Protein AF-A0AAP5YF64-F1 (afdb_monomer_lite)

Sequence (173 aa):
EVAEISSRLDVSISLIVLSNTDSILMRDKVLSLGANYILWDPELDGLLGALKESGKDTFSPTVKKKSRIAKRVLMLGSKGGVGVSTISAFLSHSLSQQASLKTLLVEHDTLALNSDIFLGLKGLKAQQNSIDLNQSELDAAIAGSYVHPIKDKLDFLALEKNIACISDHADSL

pLDDT: mean 73.38, std 16.38, range [32.59, 93.56]

Structure (mmCIF, N/CA/C/O backbone):
data_AF-A0AAP5YF64-F1
#
_entry.id   AF-A0AAP5YF64-F1
#
loop_
_atom_site.group_PDB
_atom_site.id
_atom_site.type_symbol
_atom_site.label_atom_id
_atom_site.label_alt_id
_atom_site.label_comp_id
_atom_site.label_asym_id
_atom_site.label_entity_id
_atom_site.label_seq_id
_atom_site.pdbx_PDB_ins_code
_atom_site.Cartn_x
_atom_site.Cartn_y
_atom_site.Cartn_z
_atom_site.occupancy
_atom_site.B_iso_or_equiv
_atom_site.auth_seq_id
_atom_site.auth_comp_id
_atom_site.auth_asym_id
_atom_site.auth_atom_id
_atom_site.pdbx_PDB_model_num
ATOM 1 N N . GLU A 1 1 ? 18.172 -1.133 -8.642 1.00 67.44 1 GLU A N 1
ATOM 2 C CA . GLU A 1 1 ? 17.095 -0.982 -7.643 1.00 67.44 1 GLU A CA 1
ATOM 3 C C . GLU A 1 1 ? 16.499 -2.325 -7.221 1.00 67.44 1 GLU A C 1
ATOM 5 O O . GLU A 1 1 ? 16.872 -2.779 -6.153 1.00 67.44 1 GLU A O 1
ATOM 10 N N . VAL A 1 2 ? 15.697 -3.033 -8.035 1.00 67.69 2 VAL A N 1
ATOM 11 C CA . VAL A 1 2 ? 15.074 -4.322 -7.614 1.00 67.69 2 VAL A CA 1
ATOM 12 C C . VAL A 1 2 ? 16.092 -5.367 -7.128 1.00 67.69 2 VAL A C 1
ATOM 14 O O . VAL A 1 2 ? 15.895 -5.960 -6.076 1.00 67.69 2 VAL A O 1
ATOM 17 N N . ALA A 1 3 ? 17.208 -5.547 -7.844 1.00 66.75 3 ALA A N 1
ATOM 18 C CA . ALA A 1 3 ? 18.260 -6.493 -7.453 1.00 66.75 3 ALA A CA 1
ATOM 19 C C . ALA A 1 3 ? 18.930 -6.134 -6.112 1.00 66.75 3 ALA A C 1
ATOM 21 O O . ALA A 1 3 ? 19.262 -7.013 -5.326 1.00 66.75 3 ALA A O 1
ATOM 22 N N . GLU A 1 4 ? 19.095 -4.839 -5.838 1.00 75.12 4 GLU A N 1
ATOM 23 C CA . GLU A 1 4 ? 19.697 -4.357 -4.595 1.00 75.12 4 GLU A CA 1
ATOM 24 C C . GLU A 1 4 ? 18.745 -4.566 -3.415 1.00 75.12 4 GLU A C 1
ATOM 26 O O . GLU A 1 4 ? 19.156 -5.094 -2.386 1.00 75.12 4 GLU A O 1
ATOM 31 N N . ILE A 1 5 ? 17.461 -4.234 -3.587 1.00 72.44 5 ILE A N 1
ATOM 32 C CA . ILE A 1 5 ? 16.425 -4.478 -2.576 1.00 72.44 5 ILE A CA 1
ATOM 33 C C . ILE A 1 5 ? 16.327 -5.978 -2.289 1.00 72.44 5 ILE A C 1
ATOM 35 O O . ILE A 1 5 ? 16.385 -6.380 -1.134 1.00 72.44 5 ILE A O 1
ATOM 39 N N . SER A 1 6 ? 16.268 -6.811 -3.330 1.00 69.44 6 SER A N 1
ATOM 40 C CA . SER A 1 6 ? 16.181 -8.263 -3.170 1.00 69.44 6 SER A CA 1
ATOM 41 C C . SER A 1 6 ? 17.373 -8.858 -2.420 1.00 69.44 6 SER A C 1
ATOM 43 O O . SER A 1 6 ? 17.185 -9.801 -1.665 1.00 69.44 6 SER A O 1
ATOM 45 N N . SER A 1 7 ? 18.586 -8.324 -2.601 1.00 71.50 7 SER A N 1
ATOM 46 C CA . SER A 1 7 ? 19.782 -8.818 -1.898 1.00 71.50 7 SER A CA 1
ATOM 47 C C . SER A 1 7 ? 19.839 -8.459 -0.411 1.00 71.50 7 SER A C 1
ATOM 49 O O . SER A 1 7 ? 20.595 -9.079 0.330 1.00 71.50 7 SER A O 1
ATOM 51 N N . ARG A 1 8 ? 19.070 -7.450 0.016 1.00 72.12 8 ARG A N 1
ATOM 52 C CA . ARG A 1 8 ? 19.018 -6.967 1.405 1.00 72.12 8 ARG A CA 1
ATOM 53 C C . ARG A 1 8 ? 17.816 -7.507 2.180 1.00 72.12 8 ARG A C 1
ATOM 55 O O . ARG A 1 8 ? 17.694 -7.230 3.365 1.00 72.12 8 ARG A O 1
ATOM 62 N N . LEU A 1 9 ? 16.899 -8.200 1.510 1.00 68.25 9 LEU A N 1
ATOM 63 C CA . LEU A 1 9 ? 15.721 -8.784 2.136 1.00 68.25 9 LEU A CA 1
ATOM 64 C C . LEU A 1 9 ? 15.996 -10.246 2.490 1.00 68.25 9 LEU A C 1
ATOM 66 O O . LEU A 1 9 ? 16.607 -10.978 1.713 1.00 68.25 9 LEU A O 1
ATOM 70 N N . ASP A 1 10 ? 15.509 -10.670 3.654 1.00 68.25 10 ASP A N 1
ATOM 71 C CA . ASP A 1 10 ? 15.496 -12.081 4.032 1.00 68.25 10 ASP A CA 1
ATOM 72 C C . ASP A 1 10 ? 14.707 -12.902 2.993 1.00 68.25 10 ASP A C 1
ATOM 74 O O . ASP A 1 10 ? 13.695 -12.449 2.453 1.00 68.25 10 ASP A O 1
ATOM 78 N N . VAL A 1 11 ? 15.144 -14.137 2.746 1.00 66.88 11 VAL A N 1
ATOM 79 C CA . VAL A 1 11 ? 14.559 -15.079 1.773 1.00 66.88 11 VAL A CA 1
ATOM 80 C C . VAL A 1 11 ? 13.090 -15.386 2.103 1.00 66.88 11 VAL A C 1
ATOM 82 O O . VAL A 1 11 ? 12.322 -15.813 1.244 1.00 66.88 11 VAL A O 1
ATOM 85 N N . SER A 1 12 ? 12.677 -15.148 3.351 1.00 68.62 12 SER A N 1
ATOM 86 C CA . SER A 1 12 ? 11.295 -15.285 3.811 1.00 68.62 12 SER A CA 1
ATOM 87 C C . SER A 1 12 ? 10.350 -14.165 3.335 1.00 68.62 12 SER A C 1
ATOM 89 O O . SER A 1 12 ? 9.127 -14.311 3.442 1.00 68.62 12 SER A O 1
ATOM 91 N N . ILE A 1 13 ? 10.876 -13.054 2.804 1.00 70.12 13 ILE A N 1
ATOM 92 C CA . ILE A 1 13 ? 10.100 -11.877 2.398 1.00 70.12 13 ILE A CA 1
ATOM 93 C C . ILE A 1 13 ? 9.744 -11.964 0.907 1.00 70.12 13 ILE A C 1
ATOM 95 O O . ILE A 1 13 ? 10.598 -11.880 0.031 1.00 70.12 13 ILE A O 1
ATOM 99 N N . SER A 1 14 ? 8.447 -12.064 0.604 1.00 76.88 14 SER A N 1
ATOM 100 C CA . SER A 1 14 ? 7.947 -12.044 -0.778 1.00 76.88 14 SER A CA 1
ATOM 101 C C . SER A 1 14 ? 7.975 -10.626 -1.359 1.00 76.88 14 SER A C 1
ATOM 103 O O . SER A 1 14 ? 7.213 -9.763 -0.919 1.00 76.88 14 SER A O 1
ATOM 105 N N . LEU A 1 15 ? 8.776 -10.403 -2.405 1.00 81.31 15 LEU A N 1
ATOM 106 C CA . LEU A 1 15 ? 8.823 -9.137 -3.143 1.00 81.31 15 LEU A CA 1
ATOM 107 C C . LEU A 1 15 ? 7.838 -9.149 -4.323 1.00 81.31 15 LEU A C 1
ATOM 109 O O . LEU A 1 15 ? 7.881 -10.042 -5.170 1.00 81.31 15 LEU A O 1
ATOM 113 N N . ILE A 1 16 ? 6.961 -8.144 -4.392 1.00 86.31 16 ILE A N 1
ATOM 114 C CA . ILE A 1 16 ? 6.020 -7.930 -5.501 1.00 86.31 16 ILE A CA 1
ATOM 115 C C . ILE A 1 16 ? 6.380 -6.616 -6.196 1.00 86.31 16 ILE A C 1
ATOM 117 O O . ILE A 1 16 ? 6.460 -5.571 -5.553 1.00 86.31 16 ILE A O 1
ATOM 121 N N . VAL A 1 17 ? 6.584 -6.663 -7.510 1.00 85.62 17 VAL A N 1
ATOM 122 C CA . VAL A 1 17 ? 6.890 -5.505 -8.354 1.00 85.62 17 VAL A CA 1
ATOM 123 C C . VAL A 1 17 ? 5.666 -5.170 -9.192 1.00 85.62 17 VAL A C 1
ATOM 125 O O . VAL A 1 17 ? 5.226 -5.983 -10.002 1.00 85.62 17 VAL A O 1
ATOM 128 N N . LEU A 1 18 ? 5.146 -3.958 -9.009 1.00 85.44 18 LEU A N 1
ATOM 129 C CA . LEU A 1 18 ? 4.008 -3.430 -9.757 1.00 85.44 18 LEU A CA 1
ATOM 130 C C . LEU A 1 18 ? 4.490 -2.473 -10.846 1.00 85.44 18 LEU A C 1
ATOM 132 O O . LEU A 1 18 ? 5.323 -1.601 -10.594 1.00 85.44 18 LEU A O 1
ATOM 136 N N . SER A 1 19 ? 3.960 -2.618 -12.056 1.00 84.06 19 SER A N 1
ATOM 137 C CA . SER A 1 19 ? 4.242 -1.712 -13.173 1.00 84.06 19 SER A CA 1
ATOM 138 C C . SER A 1 19 ? 3.043 -1.626 -14.109 1.00 84.06 19 SER A C 1
ATOM 140 O O . SER A 1 19 ? 2.261 -2.561 -14.190 1.00 84.06 19 SER A O 1
ATOM 142 N N . ASN A 1 20 ? 2.905 -0.520 -14.835 1.00 83.50 20 ASN A N 1
ATOM 143 C CA . ASN A 1 20 ? 1.932 -0.353 -15.918 1.00 83.50 20 ASN A CA 1
ATOM 144 C C . ASN A 1 20 ? 2.507 -0.709 -17.306 1.00 83.50 20 ASN A C 1
ATOM 146 O O . ASN A 1 20 ? 1.816 -0.554 -18.310 1.00 83.50 20 ASN A O 1
ATOM 150 N N . THR A 1 21 ? 3.767 -1.147 -17.377 1.00 84.62 21 THR A N 1
ATOM 151 C CA . THR A 1 21 ? 4.453 -1.465 -18.635 1.00 84.62 21 THR A CA 1
ATOM 152 C C . THR A 1 21 ? 4.351 -2.950 -18.936 1.00 84.62 21 THR A C 1
ATOM 154 O O . THR A 1 21 ? 5.102 -3.735 -18.362 1.00 84.62 21 THR A O 1
ATOM 157 N N . ASP A 1 22 ? 3.492 -3.331 -19.877 1.00 84.12 22 ASP A N 1
ATOM 158 C CA . ASP A 1 22 ? 3.374 -4.721 -20.320 1.00 84.12 22 ASP A CA 1
ATOM 159 C C . ASP A 1 22 ? 4.608 -5.150 -21.139 1.00 84.12 22 ASP A C 1
ATOM 161 O O . ASP A 1 22 ? 4.742 -4.851 -22.327 1.00 84.12 22 ASP A O 1
ATOM 165 N N . SER A 1 23 ? 5.575 -5.788 -20.471 1.00 85.81 23 SER A N 1
ATOM 166 C CA . SER A 1 23 ? 6.817 -6.264 -21.081 1.00 85.81 23 SER A CA 1
ATOM 167 C C . SER A 1 23 ? 7.241 -7.607 -20.503 1.00 85.81 23 SER A C 1
ATOM 169 O O . SER A 1 23 ? 7.649 -7.712 -19.343 1.00 85.81 23 SER A O 1
ATOM 171 N N . ILE A 1 24 ? 7.228 -8.630 -21.359 1.00 83.50 24 ILE A N 1
ATOM 172 C CA . ILE A 1 24 ? 7.686 -9.987 -21.027 1.00 83.50 24 ILE A CA 1
ATOM 173 C C . ILE A 1 24 ? 9.152 -9.965 -20.568 1.00 83.50 24 ILE A C 1
ATOM 175 O O . ILE A 1 24 ? 9.493 -10.585 -19.569 1.00 83.50 24 ILE A O 1
ATOM 179 N N . LEU A 1 25 ? 10.003 -9.158 -21.212 1.00 86.19 25 LEU A N 1
ATOM 180 C CA . LEU A 1 25 ? 11.413 -9.018 -20.829 1.00 86.19 25 LEU A CA 1
ATOM 181 C C . LEU A 1 25 ? 11.580 -8.469 -19.407 1.00 86.19 25 LEU A C 1
ATOM 183 O O . LEU A 1 25 ? 12.483 -8.878 -18.675 1.00 86.19 25 LEU A O 1
ATOM 187 N N . MET A 1 26 ? 10.720 -7.529 -19.006 1.00 84.38 26 MET A N 1
ATOM 188 C CA . MET A 1 26 ? 10.742 -6.969 -17.657 1.00 84.38 26 MET A CA 1
ATOM 189 C C . MET A 1 26 ? 10.249 -7.991 -16.635 1.00 84.38 26 MET A C 1
ATOM 191 O O . MET A 1 26 ? 10.881 -8.154 -15.591 1.00 84.38 26 MET A O 1
ATOM 195 N N . ARG A 1 27 ? 9.174 -8.714 -16.964 1.00 85.56 27 ARG A N 1
ATOM 196 C CA . ARG A 1 27 ? 8.650 -9.814 -16.152 1.00 85.56 27 ARG A CA 1
ATOM 197 C C . ARG A 1 27 ? 9.717 -10.881 -15.907 1.00 85.56 27 ARG A C 1
ATOM 199 O O . ARG A 1 27 ? 9.980 -11.199 -14.751 1.00 85.56 27 ARG A O 1
ATOM 206 N N . ASP A 1 28 ? 10.368 -11.373 -16.957 1.00 85.38 28 ASP A N 1
ATOM 207 C CA . ASP A 1 28 ? 11.387 -12.425 -16.859 1.00 85.38 28 ASP A CA 1
ATOM 208 C C . ASP A 1 28 ? 12.591 -11.964 -16.034 1.00 85.38 28 ASP A C 1
ATOM 210 O O . ASP A 1 28 ? 13.103 -12.700 -15.189 1.00 85.38 28 ASP A O 1
ATOM 214 N N . LYS A 1 29 ? 13.005 -10.704 -16.207 1.00 86.12 29 LYS A N 1
ATOM 215 C CA . LYS A 1 29 ? 14.086 -10.112 -15.417 1.00 86.12 29 LYS A CA 1
ATOM 216 C C . LYS A 1 29 ? 13.723 -10.012 -13.936 1.00 86.12 29 LYS A C 1
ATOM 218 O O . LYS A 1 29 ? 14.553 -10.334 -13.094 1.00 86.12 29 LYS A O 1
ATOM 223 N N . VAL A 1 30 ? 12.508 -9.588 -13.599 1.00 85.00 30 VAL A N 1
ATOM 224 C CA . VAL A 1 30 ? 12.048 -9.484 -12.204 1.00 85.00 30 VAL A CA 1
ATOM 225 C C . VAL A 1 30 ? 11.909 -10.870 -11.565 1.00 85.00 30 VAL A C 1
ATOM 227 O O . VAL A 1 30 ? 12.384 -11.069 -10.448 1.00 85.00 30 VAL A O 1
ATOM 230 N N . LEU A 1 31 ? 11.374 -11.845 -12.302 1.00 84.50 31 LEU A N 1
ATOM 231 C CA . LEU A 1 31 ? 11.286 -13.239 -11.859 1.00 84.50 31 LEU A CA 1
ATOM 232 C C . LEU A 1 31 ? 12.668 -13.863 -11.635 1.00 84.50 31 LEU A C 1
ATOM 234 O O . LEU A 1 31 ? 12.867 -14.547 -10.636 1.00 84.50 31 LEU A O 1
ATOM 238 N N . SER A 1 32 ? 13.652 -13.580 -12.498 1.00 82.75 32 SER A N 1
ATOM 239 C CA . SER A 1 32 ? 15.032 -14.065 -12.315 1.00 82.75 32 SER A CA 1
ATOM 240 C C . SER A 1 32 ? 15.712 -13.529 -11.050 1.00 82.75 32 SER A C 1
ATOM 242 O O . SER A 1 32 ? 16.679 -14.120 -10.577 1.00 82.75 32 SER A O 1
ATOM 244 N N . LEU A 1 33 ? 15.199 -12.426 -10.494 1.00 84.00 33 LEU A N 1
ATOM 245 C CA . LEU A 1 33 ? 15.657 -11.841 -9.234 1.00 84.00 33 LEU A CA 1
ATOM 246 C C . LEU A 1 33 ? 14.885 -12.391 -8.023 1.00 84.00 33 LEU A C 1
ATOM 248 O O . LEU A 1 33 ? 15.138 -11.951 -6.910 1.00 84.00 33 LEU A O 1
ATOM 252 N N . GLY A 1 34 ? 13.951 -13.328 -8.220 1.00 77.00 34 GLY A N 1
ATOM 253 C CA . GLY A 1 34 ? 13.147 -13.921 -7.148 1.00 77.00 34 GLY A CA 1
ATOM 254 C C . GLY A 1 34 ? 11.927 -13.091 -6.734 1.00 77.00 34 GLY A C 1
ATOM 255 O O . GLY A 1 34 ? 11.335 -13.360 -5.693 1.00 77.00 34 GLY A O 1
ATOM 256 N N . ALA A 1 35 ? 11.536 -12.093 -7.532 1.00 83.50 35 ALA A N 1
ATOM 257 C CA . ALA A 1 35 ? 10.386 -11.236 -7.258 1.00 83.50 35 ALA A CA 1
ATOM 258 C C . ALA A 1 35 ? 9.211 -11.530 -8.201 1.00 83.50 35 ALA A C 1
ATOM 260 O O . ALA A 1 35 ? 9.395 -11.870 -9.369 1.00 83.50 35 ALA A O 1
ATOM 261 N N . ASN A 1 36 ? 7.985 -11.346 -7.713 1.00 86.00 36 ASN A N 1
ATOM 262 C CA . ASN A 1 36 ? 6.770 -11.513 -8.507 1.00 86.00 36 ASN A CA 1
ATOM 263 C C . ASN A 1 36 ? 6.431 -10.215 -9.240 1.00 86.00 36 ASN A C 1
ATOM 265 O O . ASN A 1 36 ? 6.179 -9.192 -8.610 1.00 86.00 36 ASN A O 1
ATOM 269 N N . TYR A 1 37 ? 6.398 -10.252 -10.569 1.00 87.38 37 TYR A N 1
ATOM 270 C CA . TYR A 1 37 ? 5.953 -9.122 -11.382 1.00 87.38 37 TYR A CA 1
ATOM 271 C C . TYR A 1 37 ? 4.435 -9.163 -11.584 1.00 87.38 37 TYR A C 1
ATOM 273 O O . TYR A 1 37 ? 3.895 -10.191 -11.996 1.00 87.38 37 TYR A O 1
ATOM 281 N N . ILE A 1 38 ? 3.764 -8.037 -11.346 1.00 88.06 38 ILE A N 1
ATOM 282 C CA . ILE A 1 38 ? 2.329 -7.862 -11.568 1.00 88.06 38 ILE A CA 1
ATOM 283 C C . ILE A 1 38 ? 2.116 -6.621 -12.433 1.00 88.06 38 ILE A C 1
ATOM 285 O O . ILE A 1 38 ? 2.542 -5.516 -12.082 1.00 88.06 38 ILE A O 1
ATOM 289 N N . LEU A 1 39 ? 1.437 -6.817 -13.562 1.00 86.31 39 LEU A N 1
ATOM 290 C CA . LEU A 1 39 ? 0.934 -5.718 -14.375 1.00 86.31 39 LEU A CA 1
ATOM 291 C C . LEU A 1 39 ? -0.224 -5.057 -13.625 1.00 86.31 39 LEU A C 1
ATOM 293 O O . LEU A 1 39 ? -1.157 -5.739 -13.210 1.00 86.31 39 LEU A O 1
ATOM 297 N N . TRP A 1 40 ? -0.143 -3.746 -13.431 1.00 84.88 40 TRP A N 1
ATOM 298 C CA . TRP A 1 40 ? -1.170 -2.978 -12.745 1.00 84.88 40 TRP A CA 1
ATOM 299 C C . TRP A 1 40 ? -2.475 -3.007 -13.538 1.00 84.88 40 TRP A C 1
ATOM 301 O O . TRP A 1 40 ? -2.537 -2.501 -14.661 1.00 84.88 40 TRP A O 1
ATOM 311 N N . ASP A 1 41 ? -3.519 -3.546 -12.919 1.00 84.31 41 ASP A N 1
ATOM 312 C CA . ASP A 1 41 ? -4.875 -3.555 -13.439 1.00 84.31 41 ASP A CA 1
ATOM 313 C C . ASP A 1 41 ? -5.796 -2.662 -12.581 1.00 84.31 41 ASP A C 1
ATOM 315 O O . ASP A 1 41 ? -5.620 -2.583 -11.363 1.00 84.31 41 ASP A O 1
ATOM 319 N N . PRO A 1 42 ? -6.784 -1.964 -13.177 1.00 78.94 42 PRO A N 1
ATOM 320 C CA . PRO A 1 42 ? -7.716 -1.122 -12.419 1.00 78.94 42 PRO A CA 1
ATOM 321 C C . PRO A 1 42 ? -8.555 -1.882 -11.381 1.00 78.94 42 PRO A C 1
ATOM 323 O O . PRO A 1 42 ? -9.024 -1.275 -10.419 1.00 78.94 42 PRO A O 1
ATOM 326 N N . GLU A 1 43 ? -8.757 -3.184 -11.587 1.00 81.06 43 GLU A N 1
ATOM 327 C CA . GLU A 1 43 ? -9.577 -4.053 -10.735 1.00 81.06 43 GLU A CA 1
ATOM 328 C C . GLU A 1 43 ? -8.776 -4.648 -9.560 1.00 81.06 43 GLU A C 1
ATOM 330 O O . GLU A 1 43 ? -9.365 -5.137 -8.598 1.00 81.06 43 GLU A O 1
ATOM 335 N N . LEU A 1 44 ? -7.444 -4.504 -9.574 1.00 81.12 44 LEU A N 1
ATOM 336 C CA . LEU A 1 44 ? -6.481 -5.065 -8.621 1.00 81.12 44 LEU A CA 1
ATOM 337 C C . LEU A 1 44 ? -6.516 -6.591 -8.488 1.00 81.12 44 LEU A C 1
ATOM 339 O O . LEU A 1 44 ? -5.965 -7.130 -7.520 1.00 81.12 44 LEU A O 1
ATOM 343 N N . ASP A 1 45 ? -7.129 -7.310 -9.419 1.00 82.19 45 ASP A N 1
ATOM 344 C CA . ASP A 1 45 ? -7.342 -8.750 -9.295 1.00 82.19 45 ASP A CA 1
ATOM 345 C C . ASP A 1 45 ? -6.010 -9.503 -9.235 1.00 82.19 45 ASP A C 1
ATOM 347 O O . ASP A 1 45 ? -5.823 -10.388 -8.389 1.00 82.19 45 ASP A O 1
ATOM 351 N N . GLY A 1 46 ? -5.042 -9.098 -10.063 1.00 79.25 46 GLY A N 1
ATOM 352 C CA . GLY A 1 46 ? -3.706 -9.693 -10.083 1.00 79.25 46 GLY A CA 1
ATOM 353 C C . GLY A 1 46 ? -2.954 -9.469 -8.770 1.00 79.25 46 GLY A C 1
ATOM 354 O O . GLY A 1 46 ? -2.382 -10.401 -8.195 1.00 79.25 46 GLY A O 1
ATOM 355 N N . LEU A 1 47 ? -3.011 -8.243 -8.243 1.00 82.38 47 LEU A N 1
ATOM 356 C CA . LEU A 1 47 ? -2.374 -7.881 -6.975 1.00 82.38 47 LEU A CA 1
ATOM 357 C C . LEU A 1 47 ? -3.018 -8.609 -5.787 1.00 82.38 47 LEU A C 1
ATOM 359 O O . LEU A 1 47 ? -2.317 -9.168 -4.937 1.00 82.38 47 LEU A O 1
ATOM 363 N N . LEU A 1 48 ? -4.349 -8.637 -5.727 1.00 82.50 48 LEU A N 1
ATOM 364 C CA . LEU A 1 48 ? -5.093 -9.324 -4.674 1.00 82.50 48 LEU A CA 1
ATOM 365 C C . LEU A 1 48 ? -4.872 -10.841 -4.722 1.00 82.50 48 LEU A C 1
ATOM 367 O O . LEU A 1 48 ? -4.799 -11.475 -3.664 1.00 82.50 48 LEU A O 1
ATOM 371 N N . GLY A 1 49 ? -4.731 -11.422 -5.915 1.00 80.88 49 GLY A N 1
ATOM 372 C CA . GLY A 1 49 ? -4.355 -12.822 -6.115 1.00 80.88 49 GLY A CA 1
ATOM 373 C C . GLY A 1 49 ? -2.993 -13.145 -5.500 1.00 80.88 49 GLY A C 1
ATOM 374 O O . GLY A 1 49 ? -2.903 -14.002 -4.616 1.00 80.88 49 GLY A O 1
ATOM 375 N N . ALA A 1 50 ? -1.958 -12.384 -5.858 1.00 77.38 50 ALA A N 1
ATOM 376 C CA . ALA A 1 50 ? -0.607 -12.575 -5.324 1.00 77.38 50 ALA A CA 1
ATOM 377 C C . ALA A 1 50 ? -0.532 -12.373 -3.797 1.00 77.38 50 ALA A C 1
ATOM 379 O O . ALA A 1 50 ? 0.132 -13.123 -3.070 1.00 77.38 50 ALA A O 1
ATOM 380 N N . LEU A 1 51 ? -1.277 -11.397 -3.266 1.00 77.19 51 LEU A N 1
ATOM 381 C CA . LEU A 1 51 ? -1.409 -11.185 -1.822 1.00 77.19 51 LEU A CA 1
ATOM 382 C C . LEU A 1 51 ? -2.104 -12.355 -1.113 1.00 77.19 51 LEU A C 1
ATOM 384 O O . LEU A 1 51 ? -1.857 -12.574 0.075 1.00 77.19 51 LEU A O 1
ATOM 388 N N . LYS A 1 52 ? -2.964 -13.125 -1.786 1.00 74.31 52 LYS A N 1
ATOM 389 C CA . LYS A 1 52 ? -3.593 -14.331 -1.220 1.00 74.31 52 LYS A CA 1
ATOM 390 C C . LYS A 1 52 ? -2.664 -15.547 -1.307 1.00 74.31 52 LYS A C 1
ATOM 392 O O . LYS A 1 52 ? -2.533 -16.260 -0.310 1.00 74.31 52 LYS A O 1
ATOM 397 N N . GLU A 1 53 ? -2.003 -15.762 -2.443 1.00 67.81 53 GLU A N 1
ATOM 398 C CA . GLU A 1 53 ? -1.126 -16.920 -2.704 1.00 67.81 53 GLU A CA 1
ATOM 399 C C . GLU A 1 53 ? 0.154 -16.925 -1.873 1.00 67.81 53 GLU A C 1
ATOM 401 O O . GLU A 1 53 ? 0.491 -17.959 -1.304 1.00 67.81 53 GLU A O 1
ATOM 406 N N . SER A 1 54 ? 0.763 -15.759 -1.640 1.00 59.38 54 SER A N 1
ATOM 407 C CA . SER A 1 54 ? 1.883 -15.585 -0.692 1.00 59.38 54 SER A CA 1
ATOM 408 C C . SER A 1 54 ? 1.594 -16.072 0.742 1.00 59.38 54 SER A C 1
ATOM 410 O O . SER A 1 54 ? 2.486 -16.096 1.581 1.00 59.38 54 SER A O 1
ATOM 412 N N . GLY A 1 55 ? 0.345 -16.429 1.073 1.00 52.44 55 GLY A N 1
ATOM 413 C CA . GLY A 1 55 ? -0.011 -17.065 2.346 1.00 52.44 55 GLY A CA 1
ATOM 414 C C . GLY A 1 55 ? -0.132 -18.594 2.320 1.00 52.44 55 GLY A C 1
ATOM 415 O O . GLY A 1 55 ? -0.271 -19.177 3.394 1.00 52.44 55 GLY A O 1
ATOM 416 N N . LYS A 1 56 ? -0.143 -19.243 1.149 1.00 53.66 56 LYS A N 1
ATOM 417 C CA . LYS A 1 56 ? -0.415 -20.686 1.022 1.00 53.66 56 LYS A CA 1
ATOM 418 C C . LYS A 1 56 ? 0.847 -21.553 1.081 1.00 53.66 56 LYS A C 1
ATOM 420 O O . LYS A 1 56 ? 0.786 -22.627 1.674 1.00 53.66 56 LYS A O 1
ATOM 425 N N . ASP A 1 57 ? 1.990 -21.066 0.602 1.00 45.69 57 ASP A N 1
ATOM 426 C CA . ASP A 1 57 ? 3.181 -21.912 0.392 1.00 45.69 57 ASP A CA 1
ATOM 427 C C . ASP A 1 57 ? 4.097 -22.099 1.617 1.00 45.69 57 ASP A C 1
ATOM 429 O O . ASP A 1 57 ? 5.150 -22.723 1.522 1.00 45.69 57 ASP A O 1
ATOM 433 N N . THR A 1 58 ? 3.701 -21.636 2.807 1.00 43.09 58 THR A N 1
ATOM 434 C CA . THR A 1 58 ? 4.477 -21.856 4.053 1.00 43.09 58 THR A CA 1
ATOM 435 C C . THR A 1 58 ? 3.729 -22.682 5.107 1.00 43.09 58 THR A C 1
ATOM 437 O O . THR A 1 58 ? 4.243 -22.915 6.203 1.00 43.09 58 THR A O 1
ATOM 440 N N . PHE A 1 59 ? 2.525 -23.183 4.814 1.00 39.84 59 PHE A N 1
ATOM 441 C CA . PHE A 1 59 ? 1.782 -24.019 5.762 1.00 39.84 59 PHE A CA 1
ATOM 442 C C . PHE A 1 59 ? 2.137 -25.504 5.616 1.00 39.84 59 PHE A C 1
ATOM 444 O O . PHE A 1 59 ? 1.382 -26.309 5.080 1.00 39.84 59 PHE A O 1
ATOM 451 N N . SER A 1 60 ? 3.287 -25.880 6.180 1.00 35.03 60 SER A N 1
ATOM 452 C CA . SER A 1 60 ? 3.501 -27.254 6.645 1.00 35.03 60 SER A CA 1
ATOM 453 C C . SER A 1 60 ? 2.410 -27.604 7.681 1.00 35.03 60 SER A C 1
ATOM 455 O O . SER A 1 60 ? 2.190 -26.820 8.612 1.00 35.03 60 SER A O 1
ATOM 457 N N . PRO A 1 61 ? 1.695 -28.739 7.557 1.00 36.94 61 PRO A N 1
ATOM 458 C CA . PRO A 1 61 ? 0.451 -29.001 8.288 1.00 36.94 61 PRO A CA 1
ATOM 459 C C . PRO A 1 61 ? 0.640 -29.374 9.772 1.00 36.94 61 PRO A C 1
ATOM 461 O O . PRO A 1 61 ? -0.295 -29.851 10.409 1.00 36.94 61 PRO A O 1
ATOM 464 N N . THR A 1 62 ? 1.821 -29.174 10.363 1.00 37.69 62 THR A N 1
ATOM 465 C CA . THR A 1 62 ? 2.176 -29.780 11.661 1.00 37.69 62 THR A CA 1
ATOM 466 C C . THR A 1 62 ? 2.402 -28.822 12.831 1.00 37.69 62 THR A C 1
ATOM 468 O O . THR A 1 62 ? 2.703 -29.290 13.928 1.00 37.69 62 THR A O 1
ATOM 471 N N . VAL A 1 63 ? 2.178 -27.507 12.706 1.00 38.41 63 VAL A N 1
ATOM 472 C CA . VAL A 1 63 ? 2.381 -26.586 13.847 1.00 38.41 63 VAL A CA 1
ATOM 473 C C . VAL A 1 63 ? 1.101 -25.844 14.241 1.00 38.41 63 VAL A C 1
ATOM 475 O O . VAL A 1 63 ? 0.721 -24.838 13.653 1.00 38.41 63 VAL A O 1
ATOM 478 N N . LYS A 1 64 ? 0.460 -26.394 15.284 1.00 39.34 64 LYS A N 1
ATOM 479 C CA . LYS A 1 64 ? -0.394 -25.769 16.316 1.00 39.34 64 LYS A CA 1
ATOM 480 C C . LYS A 1 64 ? -0.791 -24.307 16.062 1.00 39.34 64 LYS A C 1
ATOM 482 O O . LYS A 1 64 ? 0.075 -23.444 16.124 1.00 39.34 64 LYS A O 1
ATOM 487 N N . LYS A 1 65 ? -2.106 -24.059 15.908 1.00 42.59 65 LYS A N 1
ATOM 488 C CA . LYS A 1 65 ? -2.843 -22.781 16.086 1.00 42.59 65 LYS A CA 1
ATOM 489 C C . LYS A 1 65 ? -1.945 -21.564 16.386 1.00 42.59 65 LY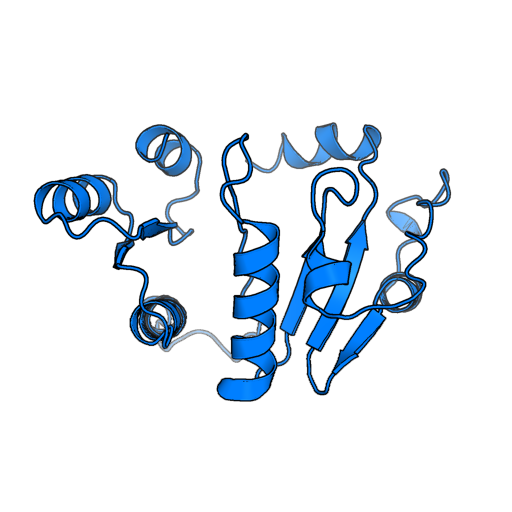S A C 1
ATOM 491 O O . LYS A 1 65 ? -1.961 -21.041 17.499 1.00 42.59 65 LYS A O 1
ATOM 496 N N . LYS A 1 66 ? -1.156 -21.102 15.411 1.00 44.00 66 LYS A N 1
ATOM 497 C CA . LYS A 1 66 ? -0.491 -19.805 15.527 1.00 44.00 66 LYS A CA 1
ATOM 498 C C . LYS A 1 66 ? -1.598 -18.763 15.465 1.00 44.00 66 LYS A C 1
ATOM 500 O O . LYS A 1 66 ? -2.428 -18.800 14.557 1.00 44.00 66 LYS A O 1
ATOM 505 N N . SER A 1 67 ? -1.633 -17.890 16.471 1.00 46.16 67 SER A N 1
ATOM 506 C CA . SER A 1 67 ? -2.430 -16.663 16.465 1.00 46.16 67 SER A CA 1
ATOM 507 C C . SER A 1 67 ? -2.403 -16.057 15.061 1.00 46.16 67 SER A C 1
ATOM 509 O O . SER A 1 67 ? -1.343 -16.016 14.437 1.00 46.16 67 SER A O 1
ATOM 511 N N . ARG A 1 68 ? -3.561 -15.667 14.523 1.00 54.88 68 ARG A N 1
ATOM 512 C CA . ARG A 1 68 ? -3.673 -15.085 13.181 1.00 54.88 68 ARG A CA 1
ATOM 513 C C . ARG A 1 68 ? -2.869 -13.780 13.151 1.00 54.88 68 ARG A C 1
ATOM 515 O O . ARG A 1 68 ? -3.375 -12.739 13.553 1.00 54.88 68 ARG A O 1
ATOM 522 N N . ILE A 1 69 ? -1.619 -13.844 12.698 1.00 68.75 69 ILE A N 1
ATOM 523 C CA . ILE A 1 69 ? -0.756 -12.673 12.519 1.00 68.75 69 ILE A CA 1
ATOM 524 C C . ILE A 1 69 ? -1.271 -11.902 11.297 1.00 68.75 69 ILE A C 1
ATOM 526 O O . ILE A 1 69 ? -1.515 -12.491 10.241 1.00 68.75 69 ILE A O 1
ATOM 530 N N . ALA A 1 70 ? -1.484 -10.594 11.444 1.00 75.19 70 ALA A N 1
ATOM 531 C CA . ALA A 1 70 ? -1.875 -9.732 10.333 1.00 75.19 70 ALA A CA 1
ATOM 532 C C . ALA A 1 70 ? -0.754 -9.667 9.282 1.00 75.19 70 ALA A C 1
ATOM 534 O O . ALA A 1 70 ? 0.427 -9.604 9.631 1.00 75.19 70 ALA A O 1
ATOM 535 N N . LYS A 1 71 ? -1.117 -9.664 7.993 1.00 81.69 71 LYS A N 1
ATOM 536 C CA . LYS A 1 71 ? -0.140 -9.465 6.915 1.00 81.69 71 LYS A CA 1
ATOM 537 C C . LYS A 1 71 ? 0.353 -8.018 6.946 1.00 81.69 71 LYS A C 1
ATOM 539 O O . LYS A 1 71 ? -0.460 -7.102 7.027 1.00 81.69 71 LYS A O 1
ATOM 544 N N . ARG A 1 72 ? 1.672 -7.828 6.875 1.00 84.81 72 ARG A N 1
ATOM 545 C CA . ARG A 1 72 ? 2.310 -6.510 6.776 1.00 84.81 72 ARG A CA 1
ATOM 546 C C . ARG A 1 72 ? 2.761 -6.301 5.339 1.00 84.81 72 ARG A C 1
ATOM 548 O O . ARG A 1 72 ? 3.437 -7.163 4.788 1.00 84.81 72 ARG A O 1
ATOM 555 N N . VAL A 1 73 ? 2.359 -5.184 4.748 1.00 85.19 73 VAL A N 1
ATOM 556 C CA . VAL A 1 73 ? 2.729 -4.802 3.384 1.00 85.19 73 VAL A CA 1
ATOM 557 C C . VAL A 1 73 ? 3.453 -3.470 3.478 1.00 85.19 73 VAL A C 1
ATOM 559 O O . VAL A 1 73 ? 2.880 -2.495 3.958 1.00 85.19 73 VAL A O 1
ATOM 562 N N . LEU A 1 74 ? 4.713 -3.446 3.053 1.00 86.69 74 LEU A N 1
ATOM 563 C CA . LEU A 1 74 ? 5.513 -2.231 2.980 1.00 86.69 74 LEU A CA 1
ATOM 564 C C . LEU A 1 74 ? 5.436 -1.677 1.559 1.00 86.69 74 LEU A C 1
ATOM 566 O O . LEU A 1 74 ? 5.764 -2.378 0.603 1.00 86.69 74 LEU A O 1
ATOM 570 N N . MET A 1 75 ? 5.011 -0.422 1.424 1.00 83.56 75 MET A N 1
ATOM 571 C CA . MET A 1 75 ? 4.976 0.270 0.138 1.00 83.56 75 MET A CA 1
ATOM 572 C C . MET A 1 75 ? 6.177 1.204 0.037 1.00 83.56 75 MET A C 1
ATOM 574 O O . MET A 1 75 ? 6.326 2.123 0.839 1.00 83.56 75 MET A O 1
ATOM 578 N N . LEU A 1 76 ? 7.035 0.952 -0.949 1.00 83.25 76 LEU A N 1
ATOM 579 C CA . LEU A 1 76 ? 8.213 1.761 -1.241 1.00 83.25 76 LEU A CA 1
ATOM 580 C C . LEU A 1 76 ? 8.049 2.400 -2.614 1.00 83.25 76 LEU A C 1
ATOM 582 O O . LEU A 1 76 ? 7.550 1.772 -3.547 1.00 83.25 76 LEU A O 1
ATOM 586 N N . GLY A 1 77 ? 8.505 3.638 -2.745 1.00 76.88 77 GLY A N 1
ATOM 587 C CA . GLY A 1 77 ? 8.585 4.316 -4.030 1.00 76.88 77 GLY A CA 1
ATOM 588 C C . GLY A 1 77 ? 9.806 5.211 -4.098 1.00 76.88 77 GLY A C 1
ATOM 589 O O . GLY A 1 77 ? 10.381 5.594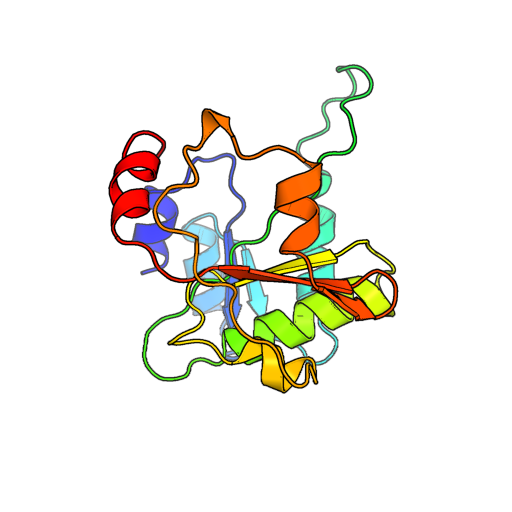 -3.078 1.00 76.88 77 GLY A O 1
ATOM 590 N N . SER A 1 78 ? 10.211 5.533 -5.319 1.00 77.38 78 SER A N 1
ATOM 591 C CA . SER A 1 78 ? 11.265 6.504 -5.571 1.00 77.38 78 SER A CA 1
ATOM 592 C C . SER A 1 78 ? 10.731 7.938 -5.459 1.00 77.38 78 SER A C 1
ATOM 594 O O . SER A 1 78 ? 9.523 8.195 -5.457 1.00 77.38 78 SER A O 1
ATOM 596 N N . LYS A 1 79 ? 11.647 8.905 -5.343 1.00 74.38 79 LYS A N 1
ATOM 597 C CA . LYS A 1 79 ? 11.291 10.330 -5.401 1.00 74.38 79 LYS A CA 1
ATOM 598 C C . LYS A 1 79 ? 10.696 10.670 -6.773 1.00 74.38 79 LYS A C 1
ATOM 600 O O . LYS A 1 79 ? 11.047 10.052 -7.770 1.00 74.38 79 LYS A O 1
ATOM 605 N N . GLY A 1 80 ? 9.856 11.707 -6.822 1.00 76.31 80 GLY A N 1
ATOM 606 C CA . GLY A 1 80 ? 9.291 12.219 -8.078 1.00 76.31 80 GLY A CA 1
ATOM 607 C C . GLY A 1 80 ? 7.797 11.962 -8.277 1.00 76.31 80 GLY A C 1
ATOM 608 O O . GLY A 1 80 ? 7.337 11.956 -9.410 1.00 76.31 80 GLY A O 1
ATOM 609 N N . GLY A 1 81 ? 7.030 11.758 -7.201 1.00 78.12 81 GLY A N 1
ATOM 610 C CA . GLY A 1 81 ? 5.569 11.692 -7.301 1.00 78.12 81 GLY A CA 1
ATOM 611 C C . GLY A 1 81 ? 5.048 10.414 -7.959 1.00 78.12 81 GLY A C 1
ATOM 612 O O . GLY A 1 81 ? 4.017 10.446 -8.618 1.00 78.12 81 GLY A O 1
ATOM 613 N N . VAL A 1 82 ? 5.716 9.276 -7.742 1.00 83.25 82 VAL A N 1
ATOM 614 C CA . VAL A 1 82 ? 5.337 7.959 -8.298 1.00 83.25 82 VAL A CA 1
ATOM 615 C C . VAL A 1 82 ? 3.996 7.404 -7.782 1.00 83.25 82 VAL A C 1
ATOM 617 O O . VAL A 1 82 ? 3.637 6.271 -8.080 1.00 83.25 82 VAL A O 1
ATOM 620 N N . GLY A 1 83 ? 3.251 8.186 -6.996 1.00 86.75 83 GLY A N 1
ATOM 621 C CA . GLY A 1 83 ? 1.899 7.843 -6.565 1.00 86.75 83 GLY A CA 1
ATOM 622 C C . GLY A 1 83 ? 1.814 6.887 -5.377 1.00 86.75 83 GLY A C 1
ATOM 623 O O . GLY A 1 83 ? 0.763 6.283 -5.198 1.00 86.75 83 GLY A O 1
ATOM 624 N N . VAL A 1 84 ? 2.860 6.753 -4.544 1.00 88.75 84 VAL A N 1
ATOM 625 C CA . VAL A 1 84 ? 2.827 5.856 -3.365 1.00 88.75 84 VAL A CA 1
ATOM 626 C C . VAL A 1 84 ? 1.610 6.133 -2.484 1.00 88.75 84 VAL A C 1
ATOM 628 O O . VAL A 1 84 ? 0.867 5.205 -2.200 1.00 88.75 84 VAL A O 1
ATOM 631 N N . SER A 1 85 ? 1.345 7.391 -2.110 1.00 88.88 85 SER A N 1
ATOM 632 C CA . SER A 1 85 ? 0.163 7.741 -1.302 1.00 88.88 85 SER A CA 1
ATOM 633 C C . SER A 1 85 ? -1.146 7.317 -1.967 1.00 88.88 85 SER A C 1
ATOM 635 O O . SER A 1 85 ? -2.021 6.764 -1.309 1.00 88.88 85 SER A O 1
ATOM 637 N N . THR A 1 86 ? -1.268 7.533 -3.280 1.00 90.38 86 THR A N 1
ATOM 638 C CA . THR A 1 86 ? -2.459 7.164 -4.052 1.00 90.38 86 THR A CA 1
ATOM 639 C C . THR A 1 86 ? -2.672 5.656 -4.038 1.00 90.38 86 THR A C 1
ATOM 641 O O . THR A 1 86 ? -3.772 5.189 -3.747 1.00 90.38 86 THR A O 1
ATOM 644 N N . ILE A 1 87 ? -1.617 4.889 -4.319 1.00 90.38 87 ILE A N 1
ATOM 645 C CA . ILE A 1 87 ? -1.679 3.428 -4.360 1.00 90.38 87 ILE A CA 1
ATOM 646 C C . ILE A 1 87 ? -1.959 2.879 -2.956 1.00 90.38 87 ILE A C 1
ATOM 648 O O . ILE A 1 87 ? -2.839 2.036 -2.808 1.00 90.38 87 ILE A O 1
ATOM 652 N N . SER A 1 88 ? -1.286 3.384 -1.920 1.00 91.75 88 SER A N 1
ATOM 653 C CA . SER A 1 88 ? -1.504 2.991 -0.522 1.00 91.75 88 SER A CA 1
ATOM 654 C C . SER A 1 88 ? -2.939 3.249 -0.060 1.00 91.75 88 SER A C 1
ATOM 656 O O . SER A 1 88 ? -3.578 2.369 0.528 1.00 91.75 88 SER A O 1
ATOM 658 N N . ALA A 1 89 ? -3.485 4.432 -0.352 1.00 92.31 89 ALA A N 1
ATOM 659 C CA . ALA A 1 89 ? -4.866 4.781 -0.032 1.00 92.31 89 ALA A CA 1
ATOM 660 C C . ALA A 1 89 ? -5.868 3.891 -0.787 1.00 92.31 89 ALA A C 1
ATOM 662 O O . ALA A 1 89 ? -6.805 3.356 -0.193 1.00 92.31 89 ALA A O 1
ATOM 663 N N . PHE A 1 90 ? -5.652 3.668 -2.084 1.00 91.44 90 PHE A N 1
ATOM 664 C CA . PHE A 1 90 ? -6.543 2.837 -2.892 1.00 91.44 90 PHE A CA 1
ATOM 665 C C . PHE A 1 90 ? -6.494 1.357 -2.492 1.00 91.44 90 PHE A C 1
ATOM 667 O O . PHE A 1 90 ? -7.536 0.709 -2.359 1.00 91.44 90 PHE A O 1
ATOM 674 N N . LEU A 1 91 ? -5.300 0.820 -2.236 1.00 92.06 91 LEU A N 1
ATOM 675 C CA . LEU A 1 91 ? -5.114 -0.562 -1.804 1.00 92.06 91 LEU A CA 1
ATOM 676 C C . LEU A 1 91 ? -5.736 -0.792 -0.425 1.00 92.06 91 LEU A C 1
ATOM 678 O O . LEU A 1 91 ? -6.460 -1.767 -0.236 1.00 92.06 91 LEU A O 1
ATOM 682 N N . SER A 1 92 ? -5.506 0.108 0.532 1.00 93.31 92 SER A N 1
ATOM 683 C CA . SER A 1 92 ? -6.098 -0.003 1.872 1.00 93.31 92 SER A CA 1
ATOM 684 C C . SER A 1 92 ? -7.630 0.086 1.846 1.00 93.31 92 SER A C 1
ATOM 686 O O . SER A 1 92 ? -8.315 -0.699 2.513 1.00 93.31 92 SER A O 1
ATOM 688 N N . HIS A 1 93 ? -8.189 0.956 1.002 1.00 92.75 93 HIS A N 1
ATOM 689 C CA . HIS A 1 93 ? -9.626 0.995 0.742 1.00 92.75 93 HIS A CA 1
ATOM 690 C C . HIS A 1 93 ? -10.138 -0.317 0.127 1.00 92.75 93 HIS A C 1
ATOM 692 O O . HIS A 1 93 ? -11.145 -0.857 0.576 1.00 92.75 93 HIS A O 1
ATOM 698 N N . SER A 1 94 ? -9.437 -0.876 -0.858 1.00 91.19 94 SER A N 1
ATOM 699 C CA . SER A 1 94 ? -9.843 -2.119 -1.528 1.00 91.19 94 SER A CA 1
ATOM 700 C C . SER A 1 94 ? -9.781 -3.326 -0.585 1.00 91.19 94 SER A C 1
ATOM 702 O O . SER A 1 94 ? -10.727 -4.110 -0.499 1.00 91.19 94 SER A O 1
ATOM 704 N N . LEU A 1 95 ? -8.725 -3.441 0.224 1.00 91.25 95 LEU A N 1
ATOM 705 C CA . LEU A 1 95 ? -8.599 -4.502 1.228 1.00 91.25 95 LEU A CA 1
ATOM 706 C C . LEU A 1 95 ? -9.706 -4.432 2.291 1.00 91.25 95 LEU A C 1
ATOM 708 O O . LEU A 1 95 ? -10.260 -5.468 2.666 1.00 91.25 95 LEU A O 1
ATOM 712 N N . SER A 1 96 ? -10.053 -3.227 2.746 1.00 93.06 96 SER A N 1
ATOM 713 C CA . SER A 1 96 ? -11.099 -3.050 3.758 1.00 93.06 96 SER A CA 1
ATOM 714 C C . SER A 1 96 ? -12.508 -3.224 3.196 1.00 93.06 96 SER A C 1
ATOM 716 O O . SER A 1 96 ? -13.296 -3.978 3.761 1.00 93.06 96 SER A O 1
ATOM 718 N N 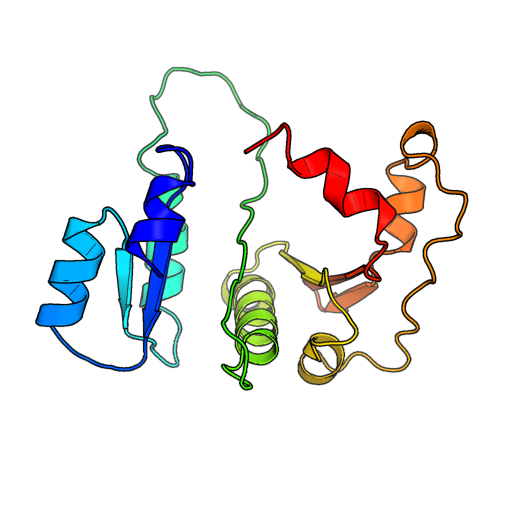. GLN A 1 97 ? -12.827 -2.582 2.071 1.00 91.50 97 GLN A N 1
ATOM 719 C CA . GLN A 1 97 ? -14.193 -2.524 1.546 1.00 91.50 97 GLN A CA 1
ATOM 720 C C . GLN A 1 97 ? -14.525 -3.683 0.602 1.00 91.50 97 GLN A C 1
ATOM 722 O O . GLN A 1 97 ? -15.609 -4.250 0.700 1.00 91.50 97 GLN A O 1
ATOM 727 N N . GLN A 1 98 ? -13.612 -4.065 -0.297 1.00 88.75 98 GLN A N 1
ATOM 728 C CA . GLN A 1 98 ? -13.869 -5.134 -1.271 1.00 88.75 98 GLN A CA 1
ATOM 729 C C . GLN A 1 98 ? -13.531 -6.511 -0.691 1.00 88.75 98 GLN A C 1
ATOM 731 O O . GLN A 1 98 ? -14.315 -7.448 -0.818 1.00 88.75 98 GLN A O 1
ATOM 736 N N . ALA A 1 99 ? -12.390 -6.643 -0.006 1.00 85.81 99 ALA A N 1
ATOM 737 C CA . ALA A 1 99 ? -11.981 -7.915 0.601 1.00 85.81 99 ALA A CA 1
ATOM 738 C C . ALA A 1 99 ? -12.487 -8.110 2.047 1.00 85.81 99 ALA A C 1
ATOM 740 O O . ALA A 1 99 ? -12.302 -9.186 2.621 1.00 85.81 99 ALA A O 1
ATOM 741 N N . SER A 1 100 ? -13.149 -7.105 2.639 1.00 86.81 100 SER A N 1
ATOM 742 C CA . SER A 1 100 ? -13.721 -7.147 3.996 1.00 86.81 100 SER A CA 1
ATOM 743 C C . SER A 1 100 ? -12.705 -7.463 5.109 1.00 86.81 100 SER A C 1
ATOM 745 O O . SER A 1 100 ? -13.051 -8.055 6.143 1.00 86.81 100 SER A O 1
ATOM 747 N N . LEU A 1 101 ? -11.439 -7.087 4.902 1.00 87.56 101 LEU A N 1
ATOM 748 C CA . LEU A 1 101 ? -10.332 -7.324 5.829 1.00 87.56 101 LEU A CA 1
ATOM 749 C C . LEU A 1 101 ? -10.161 -6.146 6.791 1.00 87.56 101 LEU A C 1
ATOM 751 O O . LEU A 1 101 ? -10.369 -5.001 6.419 1.00 87.56 101 LEU A O 1
ATOM 755 N N . LYS A 1 102 ? -9.744 -6.421 8.034 1.00 90.56 102 LYS A N 1
ATOM 756 C CA . LYS A 1 102 ? -9.313 -5.355 8.946 1.00 90.56 102 LYS A CA 1
ATOM 757 C C . LYS A 1 102 ? -7.962 -4.824 8.472 1.00 90.56 102 LYS A C 1
ATOM 759 O O . LYS A 1 102 ? -6.988 -5.581 8.466 1.00 90.56 102 LYS A O 1
ATOM 764 N N . THR A 1 103 ? -7.920 -3.553 8.098 1.00 93.00 103 THR A N 1
ATOM 765 C CA . THR A 1 103 ? -6.763 -2.912 7.478 1.00 93.00 103 THR A CA 1
ATOM 766 C C . THR A 1 103 ? -6.379 -1.662 8.256 1.00 93.00 103 THR A C 1
ATOM 768 O O . THR A 1 103 ? -7.215 -0.805 8.520 1.00 93.00 103 THR A O 1
ATOM 771 N N . LEU A 1 104 ? -5.096 -1.568 8.599 1.00 92.25 104 LEU A N 1
ATOM 772 C CA . LEU A 1 104 ? -4.471 -0.379 9.164 1.00 92.25 104 LEU A CA 1
ATOM 773 C C . LEU A 1 104 ? -3.473 0.148 8.134 1.00 92.25 104 LEU A C 1
ATOM 775 O O . LEU A 1 104 ? -2.546 -0.581 7.771 1.00 92.25 104 LEU A O 1
ATOM 779 N N . LEU A 1 105 ? -3.661 1.377 7.661 1.00 91.44 105 LEU A N 1
ATOM 780 C CA . LEU A 1 105 ? -2.650 2.069 6.867 1.00 91.44 105 LEU A CA 1
ATOM 781 C C . LEU A 1 105 ? -1.750 2.872 7.807 1.00 91.44 105 LEU A C 1
ATOM 783 O O . LEU A 1 105 ? -2.240 3.722 8.545 1.00 91.44 105 LEU A O 1
ATOM 787 N N . VAL A 1 106 ? -0.448 2.590 7.767 1.00 88.06 106 VAL A N 1
ATOM 788 C CA . VAL A 1 106 ? 0.563 3.288 8.567 1.00 88.06 106 VAL A CA 1
ATOM 789 C C . VAL A 1 106 ? 1.400 4.173 7.656 1.00 88.06 106 VAL A C 1
ATOM 791 O O . VAL A 1 106 ? 2.004 3.692 6.696 1.00 88.06 106 VAL A O 1
ATOM 794 N N . GLU A 1 107 ? 1.449 5.458 7.973 1.00 83.56 107 GLU A N 1
ATOM 795 C CA . GLU A 1 107 ? 2.231 6.458 7.264 1.00 83.56 107 GLU A CA 1
ATOM 796 C C . GLU A 1 107 ? 3.432 6.863 8.113 1.00 83.56 107 GLU A C 1
ATOM 798 O O . GLU A 1 107 ? 3.278 7.439 9.185 1.00 83.56 107 GLU A O 1
ATOM 803 N N . HIS A 1 108 ? 4.633 6.527 7.641 1.00 78.06 108 HIS A N 1
ATOM 804 C CA . HIS A 1 108 ? 5.883 6.780 8.365 1.00 78.06 108 HIS A CA 1
ATOM 805 C C . HIS A 1 108 ? 6.513 8.152 8.068 1.00 78.06 108 HIS A C 1
ATOM 807 O O . HIS A 1 108 ? 7.447 8.553 8.758 1.00 78.06 108 HIS A O 1
ATOM 813 N N . ASP A 1 109 ? 6.051 8.848 7.025 1.00 73.44 109 ASP A N 1
ATOM 814 C CA . ASP A 1 109 ? 6.559 10.164 6.627 1.00 73.44 109 ASP A CA 1
ATOM 815 C C . ASP A 1 109 ? 5.408 11.054 6.142 1.00 73.44 109 ASP A C 1
ATOM 817 O O . ASP A 1 109 ? 5.141 11.168 4.945 1.00 73.44 109 ASP A O 1
ATOM 821 N N . THR A 1 110 ? 4.720 11.677 7.094 1.00 60.94 110 THR A N 1
ATOM 822 C CA . THR A 1 110 ? 3.579 12.576 6.852 1.00 60.94 110 THR A CA 1
ATOM 823 C C . THR A 1 110 ? 3.948 13.884 6.150 1.00 60.94 110 THR A C 1
ATOM 825 O O . THR A 1 110 ? 3.061 14.610 5.716 1.00 60.94 110 THR A O 1
ATOM 828 N N . LEU A 1 111 ? 5.237 14.223 6.025 1.00 64.06 111 LEU A N 1
ATOM 829 C CA . LEU A 1 111 ? 5.671 15.437 5.319 1.00 64.06 111 LEU A CA 1
ATOM 830 C C . LEU A 1 111 ? 5.762 15.224 3.805 1.00 64.06 111 LEU A C 1
ATOM 832 O O . LEU A 1 111 ? 5.673 16.183 3.037 1.00 64.06 111 LEU A O 1
ATOM 836 N N . ALA A 1 112 ? 5.987 13.982 3.376 1.00 61.91 112 ALA A N 1
ATOM 837 C CA . ALA A 1 112 ? 6.190 13.629 1.973 1.00 61.91 112 ALA A CA 1
ATOM 838 C C . ALA A 1 112 ? 4.983 12.921 1.338 1.00 61.91 112 ALA A C 1
ATOM 840 O O . ALA A 1 112 ? 4.956 12.737 0.117 1.00 61.91 112 ALA A O 1
ATOM 841 N N . LEU A 1 113 ? 4.012 12.500 2.145 1.00 67.31 113 LEU A N 1
ATOM 842 C CA . LEU A 1 113 ? 2.882 11.676 1.739 1.00 67.31 113 LEU A CA 1
ATOM 843 C C . LEU A 1 113 ? 1.564 12.381 2.109 1.00 67.31 113 LEU A C 1
ATOM 845 O O . LEU A 1 113 ? 1.501 13.160 3.050 1.00 67.31 113 LEU A O 1
ATOM 849 N N . ASN A 1 114 ? 0.534 12.161 1.285 1.00 80.19 114 ASN A N 1
ATOM 850 C CA . ASN A 1 114 ? -0.774 12.827 1.381 1.00 80.19 114 ASN A CA 1
ATOM 851 C C . ASN A 1 114 ? -1.919 11.798 1.452 1.00 80.19 114 ASN A C 1
ATOM 853 O O . ASN A 1 114 ? -2.964 11.972 0.813 1.00 80.19 114 ASN A O 1
ATOM 857 N N . SER A 1 115 ? -1.704 10.643 2.096 1.00 84.56 115 SER A N 1
ATOM 858 C CA . SER A 1 115 ? -2.710 9.564 2.071 1.00 84.56 115 SER A CA 1
ATOM 859 C C . SER A 1 115 ? -3.971 9.940 2.848 1.00 84.56 115 SER A C 1
ATOM 861 O O . SER A 1 115 ? -5.057 9.473 2.509 1.00 84.56 115 SER A O 1
ATOM 863 N N . ASP A 1 116 ? -3.853 10.831 3.829 1.00 83.81 116 ASP A N 1
ATOM 864 C CA . ASP A 1 116 ? -4.966 11.442 4.552 1.00 83.81 116 ASP A CA 1
ATOM 865 C C . ASP A 1 116 ? -5.950 12.161 3.612 1.00 83.81 116 ASP A C 1
ATOM 867 O O . ASP A 1 116 ? -7.163 11.945 3.707 1.00 83.81 116 ASP A O 1
ATOM 871 N N . ILE A 1 117 ? -5.437 12.923 2.639 1.00 86.25 117 ILE A N 1
ATOM 872 C CA . ILE A 1 117 ? -6.236 13.605 1.612 1.00 86.25 117 ILE A CA 1
ATOM 873 C C . ILE A 1 117 ? -6.988 12.580 0.761 1.00 86.25 117 ILE A C 1
ATOM 875 O O . ILE A 1 117 ? -8.198 12.707 0.562 1.00 86.25 117 ILE A O 1
ATOM 879 N N . PHE A 1 118 ? -6.296 11.544 0.276 1.00 87.75 118 PHE A N 1
ATOM 880 C CA . PHE A 1 118 ? -6.907 10.510 -0.568 1.00 87.75 118 PHE A CA 1
ATOM 881 C C . PHE A 1 118 ? -7.961 9.682 0.172 1.00 87.75 118 PHE A C 1
ATOM 883 O O . PHE A 1 118 ? -8.928 9.224 -0.438 1.00 87.75 118 PHE A O 1
ATOM 890 N N . LEU A 1 119 ? -7.802 9.513 1.483 1.00 88.44 119 LEU A N 1
ATOM 891 C CA . LEU A 1 119 ? -8.754 8.809 2.341 1.00 88.44 119 LEU A CA 1
ATOM 892 C C . LEU A 1 119 ? -9.889 9.714 2.842 1.00 88.44 119 LEU A C 1
ATOM 894 O O . LEU A 1 119 ? -10.830 9.225 3.468 1.00 88.44 119 LEU A O 1
ATOM 898 N N . GLY A 1 120 ? -9.845 11.012 2.529 1.00 85.25 120 GLY A N 1
ATOM 899 C CA . GLY A 1 120 ? -10.870 11.982 2.907 1.00 85.25 120 GLY A CA 1
ATOM 900 C C . GLY A 1 120 ? -10.869 12.330 4.397 1.00 85.25 120 GLY A C 1
ATOM 901 O O . GLY A 1 120 ? -11.896 12.779 4.916 1.00 85.25 120 GLY A O 1
ATOM 902 N N . LEU A 1 121 ? -9.744 12.127 5.087 1.00 84.19 121 LEU A N 1
ATOM 903 C CA . LEU A 1 121 ? -9.579 12.512 6.484 1.00 84.19 121 LEU A CA 1
ATOM 904 C C . LEU A 1 121 ? -9.544 14.040 6.592 1.00 84.19 121 LEU A C 1
ATOM 906 O O . LEU A 1 121 ? -8.802 14.720 5.889 1.00 84.19 121 LEU A O 1
ATOM 910 N N . LYS A 1 122 ? -10.371 14.600 7.479 1.00 79.06 122 LYS A N 1
ATOM 911 C CA . LYS A 1 122 ? -10.429 16.046 7.725 1.00 79.06 122 LYS A CA 1
ATOM 912 C C . LYS A 1 122 ? -9.908 16.359 9.115 1.00 79.06 122 LYS A C 1
ATOM 914 O O . LYS A 1 122 ? -10.347 15.757 10.088 1.00 79.06 122 LYS A O 1
ATOM 919 N N . GLY A 1 123 ? -9.028 17.354 9.203 1.00 67.12 123 GLY A N 1
ATOM 920 C CA . GLY A 1 123 ? -8.539 17.861 10.486 1.00 67.12 123 GLY A CA 1
ATOM 921 C C . GLY A 1 123 ? -7.578 16.915 11.201 1.00 67.12 123 GLY A C 1
ATOM 922 O O . GLY A 1 123 ? -7.442 17.012 12.420 1.00 67.12 123 GLY A O 1
ATOM 923 N N . LEU A 1 124 ? -6.915 16.020 10.460 1.00 69.75 124 LEU A N 1
ATOM 924 C CA . LEU A 1 124 ? -5.841 15.211 11.006 1.00 69.75 124 LEU A CA 1
ATOM 925 C C . LEU A 1 124 ? -4.695 16.146 11.408 1.00 69.75 124 LEU A C 1
ATOM 927 O O . LEU A 1 124 ? -4.010 16.722 10.568 1.00 69.75 124 LEU A O 1
ATOM 931 N N . LYS A 1 125 ? -4.514 16.331 12.711 1.00 61.94 125 LYS A N 1
ATOM 932 C CA . LYS A 1 125 ? -3.267 16.863 13.244 1.00 61.94 125 LYS A CA 1
ATOM 933 C C . LYS A 1 125 ? -2.413 15.649 13.531 1.00 61.94 125 LYS A C 1
ATOM 935 O O . LYS A 1 125 ? -2.806 14.852 14.382 1.00 61.94 125 LYS A O 1
ATOM 940 N N . ALA A 1 126 ? -1.300 15.499 12.816 1.00 58.44 126 ALA A N 1
ATOM 941 C CA . ALA A 1 126 ? -0.275 14.558 13.234 1.00 58.44 126 ALA A CA 1
ATOM 942 C C . ALA A 1 126 ? 0.006 14.864 14.710 1.00 58.44 126 ALA A C 1
ATOM 944 O O . ALA A 1 126 ? 0.322 16.005 15.063 1.00 58.44 126 ALA A O 1
ATOM 945 N N . GLN A 1 127 ? -0.285 13.908 15.595 1.00 56.31 127 GLN A N 1
ATOM 946 C CA . GLN A 1 127 ? 0.081 14.096 16.985 1.00 56.31 127 GLN A CA 1
ATOM 947 C C . GLN A 1 127 ? 1.598 14.132 16.989 1.00 56.31 127 GLN A C 1
ATOM 949 O O . GLN A 1 127 ? 2.234 13.154 16.595 1.00 56.31 127 GLN A O 1
ATOM 954 N N . GLN A 1 128 ? 2.159 15.277 17.384 1.00 52.94 128 GLN A N 1
ATOM 955 C CA . GLN A 1 128 ? 3.581 15.349 17.659 1.00 52.94 128 GLN A CA 1
ATOM 956 C C . GLN A 1 128 ? 3.877 14.212 18.617 1.00 52.94 128 GLN A C 1
ATOM 958 O O . GLN A 1 128 ? 3.249 14.128 19.677 1.00 52.94 128 GLN A O 1
ATOM 963 N N . ASN A 1 129 ? 4.785 13.322 18.215 1.00 52.19 129 ASN A N 1
ATOM 964 C CA . ASN A 1 129 ? 5.368 12.371 19.141 1.00 52.19 129 ASN A CA 1
ATOM 965 C C . ASN A 1 129 ? 5.873 13.223 20.301 1.00 52.19 129 ASN A C 1
ATOM 967 O O . ASN A 1 129 ? 6.830 13.981 20.132 1.00 52.19 129 ASN A O 1
ATOM 971 N N . SER A 1 130 ? 5.170 13.193 21.436 1.00 46.28 130 SER A N 1
ATOM 972 C CA . SER A 1 130 ? 5.636 13.861 22.637 1.00 46.28 130 SER A CA 1
ATOM 973 C C . SER A 1 130 ? 7.034 13.319 22.857 1.00 46.28 130 SER A C 1
ATOM 975 O O . SER A 1 130 ? 7.220 12.106 22.929 1.00 46.28 130 SER A O 1
ATOM 977 N N . ILE A 1 131 ? 7.997 14.231 22.847 1.00 46.16 131 ILE A N 1
ATOM 978 C CA . ILE A 1 131 ? 9.442 13.996 22.756 1.00 46.16 131 ILE A CA 1
ATOM 979 C C . ILE A 1 131 ? 9.974 13.029 23.842 1.00 46.16 131 ILE A C 1
ATOM 981 O O . ILE A 1 131 ? 11.098 12.559 23.725 1.00 46.16 131 ILE A O 1
ATOM 985 N N . ASP A 1 132 ? 9.138 12.646 24.811 1.00 46.50 132 ASP A N 1
ATOM 986 C CA . ASP A 1 132 ? 9.432 11.773 25.950 1.00 46.50 132 ASP A CA 1
ATOM 987 C C . ASP A 1 132 ? 8.665 10.435 25.981 1.00 46.50 132 ASP A C 1
ATOM 989 O O . ASP A 1 132 ? 8.617 9.792 27.027 1.00 46.50 132 ASP A O 1
ATOM 993 N N . LEU A 1 133 ? 8.060 9.960 24.884 1.00 49.81 133 LEU A N 1
ATOM 994 C CA . LEU A 1 133 ? 7.548 8.579 24.871 1.00 49.81 133 LEU A CA 1
ATOM 995 C C . LEU A 1 133 ? 8.715 7.591 24.786 1.00 49.81 133 LEU A C 1
ATOM 997 O O . LEU A 1 133 ? 9.108 7.138 23.709 1.00 49.81 133 LEU A O 1
ATOM 1001 N N . ASN A 1 134 ? 9.266 7.249 25.950 1.00 53.22 134 ASN A N 1
ATOM 1002 C CA . ASN A 1 134 ? 10.138 6.096 26.106 1.00 53.22 134 ASN A CA 1
ATOM 1003 C C . ASN A 1 134 ? 9.412 4.864 25.541 1.00 53.22 134 ASN A C 1
ATOM 1005 O O . ASN A 1 134 ? 8.249 4.630 25.867 1.00 53.22 134 ASN A O 1
ATOM 1009 N N . GLN A 1 135 ? 10.082 4.034 24.731 1.00 55.59 135 GLN A N 1
ATOM 1010 C CA . GLN A 1 135 ? 9.495 2.785 24.205 1.00 55.59 135 GLN A CA 1
ATOM 1011 C C . GLN A 1 135 ? 8.921 1.884 25.320 1.00 55.59 135 GLN A C 1
ATOM 1013 O O . GLN A 1 135 ? 8.017 1.093 25.066 1.00 55.59 135 GLN A O 1
ATOM 1018 N N . SER A 1 136 ? 9.407 2.027 26.560 1.00 59.84 136 SER A N 1
ATOM 1019 C CA . SER A 1 136 ? 8.900 1.340 27.753 1.00 59.84 136 SER A CA 1
ATOM 1020 C C . SER A 1 136 ? 7.503 1.777 28.206 1.00 59.84 136 SER A C 1
ATOM 1022 O O . SER A 1 136 ? 6.855 1.039 28.942 1.00 59.84 136 SER A O 1
ATOM 1024 N N . GLU A 1 137 ? 7.048 2.963 27.805 1.00 58.81 137 GLU A N 1
ATOM 1025 C CA . GLU A 1 137 ? 5.752 3.542 28.182 1.00 58.81 137 GLU A CA 1
ATOM 1026 C C . GLU A 1 137 ? 4.698 3.375 27.080 1.00 58.81 137 GLU A C 1
ATOM 1028 O O . GLU A 1 137 ? 3.523 3.653 27.301 1.00 58.81 137 GLU A O 1
ATOM 1033 N N . LEU A 1 138 ? 5.092 2.895 25.895 1.00 66.88 138 LEU A N 1
ATOM 1034 C CA . LEU A 1 138 ? 4.192 2.723 24.761 1.00 66.88 138 LEU A CA 1
ATOM 1035 C C . LEU A 1 138 ? 3.381 1.428 24.917 1.00 66.88 138 LEU A C 1
ATOM 1037 O O . LEU A 1 138 ? 3.787 0.351 24.478 1.00 66.88 138 LEU A O 1
ATOM 1041 N N . ASP A 1 139 ? 2.227 1.528 25.572 1.00 71.62 139 ASP A N 1
ATOM 1042 C CA . ASP A 1 139 ? 1.296 0.414 25.734 1.00 71.62 139 ASP A CA 1
ATOM 1043 C C . ASP A 1 139 ? 0.222 0.366 24.627 1.00 71.62 139 ASP A C 1
ATOM 1045 O O . ASP A 1 139 ? 0.109 1.243 23.766 1.00 71.62 139 ASP A O 1
ATOM 1049 N N . ALA A 1 140 ? -0.587 -0.697 24.628 1.00 70.94 140 ALA A N 1
ATOM 1050 C CA . ALA A 1 140 ? -1.636 -0.885 23.628 1.00 70.94 140 ALA A CA 1
ATOM 1051 C C . ALA A 1 140 ? -2.742 0.189 23.690 1.00 70.94 140 ALA A C 1
ATOM 1053 O O . ALA A 1 140 ? -3.394 0.442 22.675 1.00 70.94 140 ALA A O 1
ATOM 1054 N N . ALA A 1 141 ? -2.969 0.806 24.853 1.00 72.31 141 ALA A N 1
ATOM 1055 C CA . ALA A 1 141 ? -3.988 1.837 25.028 1.00 72.31 141 ALA A CA 1
ATOM 1056 C C . ALA A 1 141 ? -3.513 3.176 24.449 1.00 72.31 141 ALA A C 1
ATOM 1058 O O . ALA A 1 141 ? -4.248 3.821 23.698 1.00 72.31 141 ALA A O 1
ATOM 1059 N N . ILE A 1 142 ? -2.262 3.540 24.722 1.00 71.25 142 ILE A N 1
ATOM 1060 C CA . ILE A 1 142 ? -1.579 4.705 24.161 1.00 71.25 142 ILE A CA 1
ATOM 1061 C C . ILE A 1 142 ? -1.457 4.543 22.648 1.00 71.25 142 ILE A C 1
ATOM 1063 O O . ILE A 1 142 ? -1.893 5.427 21.914 1.00 71.25 142 ILE A O 1
ATOM 1067 N N . ALA A 1 143 ? -0.996 3.387 22.159 1.00 72.00 143 ALA A N 1
ATOM 1068 C CA . ALA A 1 143 ? -0.924 3.101 20.725 1.00 72.00 143 ALA A CA 1
ATOM 1069 C C . ALA A 1 143 ? -2.296 3.218 20.038 1.00 72.00 143 ALA A C 1
ATOM 1071 O O . ALA A 1 143 ? -2.389 3.737 18.928 1.00 72.00 143 ALA A O 1
ATOM 1072 N N . GLY A 1 144 ? -3.370 2.791 20.711 1.00 75.25 144 GLY A N 1
ATOM 1073 C CA . GLY A 1 144 ? -4.738 2.937 20.215 1.00 75.25 144 GLY A CA 1
ATOM 1074 C C . GLY A 1 144 ? -5.188 4.391 20.048 1.00 75.25 144 GLY A C 1
ATOM 1075 O O . GLY A 1 144 ? -6.001 4.667 19.170 1.00 75.25 144 GLY A O 1
ATOM 1076 N N . SER A 1 145 ? -4.644 5.327 20.829 1.00 76.88 145 SER A N 1
ATOM 1077 C CA . SER A 1 145 ? -5.002 6.750 20.744 1.00 76.88 145 SER A CA 1
ATOM 1078 C C . SER A 1 145 ? -4.448 7.463 19.501 1.00 76.88 145 SER A C 1
ATOM 1080 O O . SER A 1 145 ? -5.010 8.473 19.080 1.00 76.88 145 SER A O 1
ATOM 1082 N N . TYR A 1 146 ? -3.401 6.906 18.881 1.00 76.56 146 TYR A N 1
ATOM 1083 C CA . TYR A 1 146 ? -2.825 7.399 17.624 1.00 76.56 146 TYR A CA 1
ATOM 1084 C C . TYR A 1 146 ? -3.546 6.866 16.379 1.00 76.56 146 TYR A C 1
ATOM 1086 O O . TYR A 1 146 ? -3.283 7.316 15.263 1.00 76.56 146 TYR A O 1
ATOM 1094 N N . VAL A 1 147 ? -4.432 5.881 16.548 1.00 85.81 147 VAL A N 1
ATOM 1095 C CA . VAL A 1 147 ? -5.152 5.256 15.440 1.00 85.81 147 VAL A CA 1
ATOM 1096 C C . VAL A 1 147 ? -6.443 6.022 15.169 1.00 85.81 147 VAL A C 1
ATOM 1098 O O . VAL A 1 147 ? -7.320 6.147 16.023 1.00 85.81 147 VAL A O 1
ATOM 1101 N N . HIS A 1 148 ? -6.582 6.497 13.939 1.00 87.69 148 HIS A N 1
ATOM 1102 C CA . HIS A 1 148 ? -7.738 7.229 13.453 1.00 87.69 148 HIS A CA 1
ATOM 1103 C C . HIS A 1 148 ? -8.634 6.312 12.611 1.00 87.69 148 HIS A C 1
ATOM 1105 O O . HIS A 1 148 ? -8.237 5.916 11.512 1.00 87.69 148 HIS A O 1
ATOM 1111 N N . PRO A 1 149 ? -9.850 5.976 13.069 1.00 89.25 149 PRO A N 1
ATOM 1112 C CA . PRO A 1 149 ? -10.787 5.216 12.252 1.00 89.25 149 PRO A CA 1
ATOM 1113 C C . PRO A 1 149 ? -11.280 6.076 11.080 1.00 89.25 149 PRO A C 1
ATOM 1115 O O . PRO A 1 149 ? -11.719 7.210 11.279 1.00 89.25 149 PRO A O 1
ATOM 1118 N N . ILE A 1 150 ? -11.225 5.538 9.859 1.00 88.56 150 ILE A N 1
ATOM 1119 C CA . ILE A 1 150 ? -11.690 6.229 8.642 1.00 88.56 150 ILE A CA 1
ATOM 1120 C C . ILE A 1 150 ? -13.071 5.717 8.220 1.00 88.56 150 ILE A C 1
ATOM 1122 O O . ILE A 1 150 ? -14.004 6.491 8.007 1.00 88.56 150 ILE A O 1
ATOM 1126 N N . LYS A 1 151 ? -13.190 4.395 8.063 1.00 87.56 151 LYS A N 1
ATOM 1127 C CA . LYS A 1 151 ? -14.383 3.667 7.599 1.00 87.56 151 LYS A CA 1
ATOM 1128 C C . LYS A 1 151 ? -14.442 2.302 8.281 1.00 87.56 151 LYS A C 1
ATOM 1130 O O . LYS A 1 151 ? -13.506 1.912 8.973 1.00 87.56 151 LYS A O 1
ATOM 1135 N N . ASP A 1 152 ? -15.526 1.553 8.056 1.00 88.75 152 ASP A N 1
ATOM 1136 C CA . ASP A 1 152 ? -15.618 0.177 8.548 1.00 88.75 152 ASP A CA 1
ATOM 1137 C C . ASP A 1 152 ? -14.386 -0.631 8.115 1.00 88.75 152 ASP A C 1
ATOM 1139 O O . ASP A 1 152 ? -14.059 -0.696 6.927 1.00 88.75 152 ASP A O 1
ATOM 1143 N N . LYS A 1 153 ? -13.692 -1.209 9.102 1.00 89.25 153 LYS A N 1
ATOM 1144 C CA . LYS A 1 153 ? -12.465 -2.007 8.946 1.00 89.25 153 LYS A CA 1
ATOM 1145 C C . LYS A 1 153 ? -11.260 -1.280 8.332 1.00 89.25 153 LYS A C 1
ATOM 1147 O O . LYS A 1 153 ? -10.296 -1.959 7.971 1.00 89.25 153 LYS A O 1
ATOM 1152 N N . LEU A 1 154 ? -11.288 0.050 8.234 1.00 93.56 154 LEU A N 1
ATOM 1153 C CA . LEU A 1 154 ? -10.170 0.857 7.753 1.00 93.56 154 LEU A CA 1
ATOM 1154 C C . LEU A 1 154 ? -9.757 1.894 8.792 1.00 93.56 154 LEU A C 1
ATOM 1156 O O . LEU A 1 154 ? -10.456 2.885 9.013 1.00 93.56 154 LEU A O 1
ATOM 1160 N N . ASP A 1 155 ? -8.576 1.671 9.347 1.00 92.06 155 ASP A N 1
ATOM 1161 C CA . ASP A 1 155 ? -7.928 2.536 10.318 1.00 92.06 155 ASP A CA 1
ATOM 1162 C C . ASP A 1 155 ? -6.685 3.197 9.692 1.00 92.06 155 ASP A C 1
ATOM 1164 O O . ASP A 1 155 ? -6.034 2.624 8.810 1.00 92.06 155 ASP A O 1
ATOM 1168 N N . PHE A 1 156 ? -6.333 4.393 10.159 1.00 89.56 156 PHE A N 1
ATOM 1169 C CA . PHE A 1 156 ? -5.168 5.164 9.726 1.00 89.56 156 PHE A CA 1
ATOM 1170 C C . PHE A 1 156 ? -4.274 5.513 10.908 1.00 89.56 156 PHE A C 1
ATOM 1172 O O . PHE A 1 156 ? -4.759 5.930 11.954 1.00 89.56 156 PHE A O 1
ATOM 1179 N N . LEU A 1 157 ? -2.967 5.391 10.731 1.00 87.00 157 LEU A N 1
ATOM 1180 C CA . LEU A 1 157 ? -1.968 5.807 11.704 1.00 8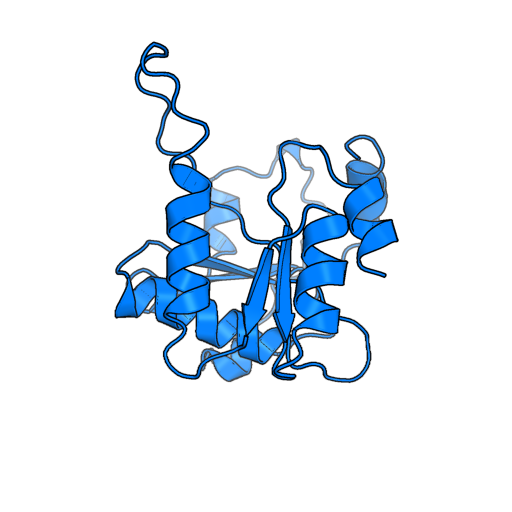7.00 157 LEU A CA 1
ATOM 1181 C C . LEU A 1 157 ? -0.921 6.652 10.987 1.00 87.00 157 LEU A C 1
ATOM 1183 O O . LEU A 1 157 ? -0.249 6.169 10.082 1.00 87.00 157 LEU A O 1
ATOM 1187 N N . ALA A 1 158 ? -0.772 7.897 11.418 1.00 79.94 158 ALA A N 1
ATOM 1188 C CA . ALA A 1 158 ? 0.248 8.810 10.928 1.00 79.94 158 ALA A CA 1
ATOM 1189 C C . ALA A 1 158 ? 1.342 8.965 11.983 1.00 79.94 158 ALA A C 1
ATOM 1191 O O . ALA A 1 158 ? 1.056 9.296 13.132 1.00 79.94 158 ALA A O 1
ATOM 1192 N N . LEU A 1 159 ? 2.589 8.739 11.582 1.00 75.25 159 LEU A N 1
ATOM 1193 C CA . LEU A 1 159 ? 3.769 8.904 12.415 1.00 75.25 159 LEU A CA 1
ATOM 1194 C C . LEU A 1 159 ? 4.615 10.040 11.845 1.00 75.25 159 LEU A C 1
ATOM 1196 O O . LEU A 1 159 ? 4.910 10.079 10.650 1.00 75.25 159 LEU A O 1
ATOM 1200 N N . GLU A 1 160 ? 5.028 10.964 12.707 1.00 67.81 160 GLU A N 1
ATOM 1201 C CA . GLU A 1 160 ? 6.014 11.968 12.324 1.00 67.81 160 GLU A CA 1
ATOM 1202 C C . GLU A 1 160 ? 7.415 11.358 12.317 1.00 67.81 160 GLU A C 1
ATOM 1204 O O . GLU A 1 160 ? 7.791 10.583 13.204 1.00 67.81 160 GLU A O 1
ATOM 1209 N N . LYS A 1 161 ? 8.216 11.753 11.326 1.00 58.91 161 LYS A N 1
ATOM 1210 C CA . LYS A 1 161 ? 9.612 11.343 11.214 1.00 58.91 161 LYS A CA 1
ATOM 1211 C C . LYS A 1 161 ? 10.410 11.882 12.401 1.00 58.91 161 LYS A C 1
ATOM 1213 O O . LYS A 1 161 ? 10.787 13.052 12.420 1.00 58.91 161 LYS A O 1
ATOM 1218 N N . ASN A 1 162 ? 10.726 11.012 13.354 1.00 55.41 162 ASN A N 1
ATOM 1219 C CA . ASN A 1 162 ? 11.664 11.320 14.424 1.00 55.41 162 ASN A CA 1
ATOM 1220 C C . ASN A 1 162 ? 13.032 10.693 14.107 1.00 55.41 162 ASN A C 1
ATOM 1222 O O . ASN A 1 162 ? 13.142 9.508 13.798 1.00 55.41 162 ASN A O 1
ATOM 1226 N N . ILE A 1 163 ? 14.086 11.511 14.139 1.00 51.19 163 ILE A N 1
ATOM 1227 C CA . ILE A 1 163 ? 15.461 11.106 13.796 1.00 51.19 163 ILE A CA 1
ATOM 1228 C C . ILE A 1 163 ? 15.998 10.065 14.796 1.00 51.19 163 ILE A C 1
ATOM 1230 O O . ILE A 1 163 ? 16.878 9.282 14.445 1.00 51.19 163 ILE A O 1
ATOM 1234 N N . ALA A 1 164 ? 15.422 9.992 16.000 1.00 47.62 164 ALA A N 1
ATOM 1235 C CA . ALA A 1 164 ? 15.802 9.037 17.039 1.00 47.62 164 ALA A CA 1
ATOM 1236 C C . ALA A 1 164 ? 15.496 7.562 16.698 1.00 47.62 164 ALA A C 1
ATOM 1238 O O . ALA A 1 164 ? 16.110 6.679 17.277 1.00 47.62 164 ALA A O 1
ATOM 1239 N N . CYS A 1 165 ? 14.589 7.270 15.756 1.00 41.66 165 CYS A N 1
ATOM 1240 C CA . CYS A 1 165 ? 14.180 5.891 15.431 1.00 41.66 165 CYS A CA 1
ATOM 1241 C C . CYS A 1 165 ? 15.012 5.251 14.305 1.00 41.66 165 CYS A C 1
ATOM 1243 O O . CYS A 1 165 ? 14.799 4.093 13.952 1.00 41.66 165 CYS A O 1
ATOM 1245 N N . ILE A 1 166 ? 15.915 6.015 13.682 1.00 44.97 166 ILE A N 1
ATOM 1246 C CA . ILE A 1 166 ? 16.698 5.561 12.522 1.00 44.97 166 ILE A CA 1
ATOM 1247 C C . ILE A 1 166 ? 17.818 4.597 12.954 1.00 44.97 166 ILE A C 1
ATOM 1249 O O . ILE A 1 166 ? 18.240 3.764 12.155 1.00 44.97 166 ILE A O 1
ATOM 1253 N N . SER A 1 167 ? 18.273 4.669 14.209 1.00 45.38 167 SER A N 1
ATOM 1254 C CA . SER A 1 167 ? 19.312 3.785 14.753 1.00 45.38 167 SER A CA 1
ATOM 1255 C C . SER A 1 167 ? 18.823 2.368 15.054 1.00 45.38 167 SER A C 1
ATOM 1257 O O . SER A 1 167 ? 19.585 1.425 14.879 1.00 45.38 167 SER A O 1
ATOM 1259 N N . ASP A 1 168 ? 17.562 2.193 15.453 1.00 44.31 168 ASP A N 1
ATOM 1260 C CA . ASP A 1 168 ? 17.110 0.931 16.066 1.00 44.31 168 ASP A CA 1
ATOM 1261 C C . ASP A 1 168 ? 16.750 -0.162 15.045 1.00 44.31 168 ASP A C 1
ATOM 1263 O O . ASP A 1 168 ? 16.699 -1.348 15.372 1.00 44.31 168 ASP A O 1
ATOM 1267 N N . HIS A 1 169 ? 16.529 0.211 13.783 1.00 44.47 169 HIS A N 1
ATOM 1268 C CA . HIS A 1 169 ? 16.275 -0.745 12.700 1.00 44.47 169 HIS A CA 1
ATOM 1269 C C . HIS A 1 169 ? 17.534 -1.132 11.914 1.00 44.47 169 HIS A C 1
ATOM 1271 O O . HIS A 1 169 ? 17.455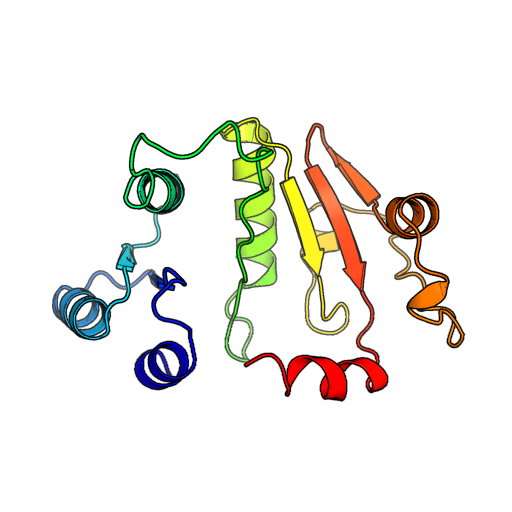 -1.988 11.036 1.00 44.47 169 HIS A O 1
ATOM 1277 N N . ALA A 1 170 ? 18.691 -0.536 12.224 1.00 41.06 170 ALA A N 1
ATOM 1278 C CA . ALA A 1 170 ? 19.962 -0.914 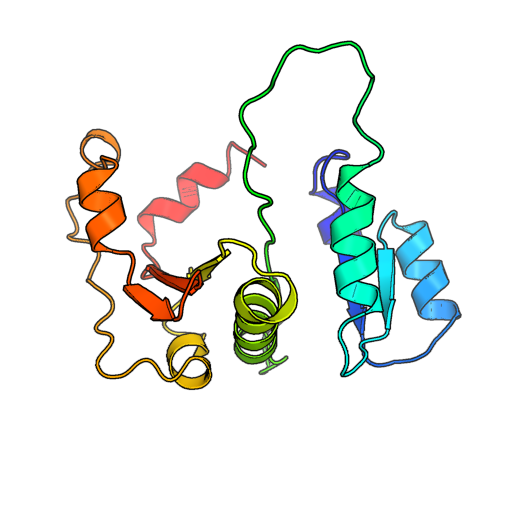11.606 1.00 41.06 170 ALA A CA 1
ATOM 1279 C C . ALA A 1 170 ? 20.435 -2.305 12.062 1.00 41.06 170 ALA A C 1
ATOM 1281 O O . ALA A 1 170 ? 21.046 -3.020 11.277 1.00 41.06 170 ALA A O 1
ATOM 1282 N N . ASP A 1 171 ? 20.091 -2.707 13.289 1.00 40.31 171 ASP A N 1
ATOM 1283 C CA . ASP A 1 171 ? 20.505 -3.992 13.871 1.00 40.31 171 ASP A CA 1
ATOM 1284 C C . ASP A 1 171 ? 19.550 -5.156 13.539 1.00 40.31 171 ASP A C 1
ATOM 1286 O O . ASP A 1 171 ? 19.808 -6.302 13.906 1.00 40.31 171 ASP A O 1
ATOM 1290 N N . SER A 1 172 ? 18.426 -4.878 12.867 1.00 40.62 172 SER A N 1
ATOM 1291 C CA . SER A 1 172 ? 17.407 -5.876 12.493 1.00 40.62 172 SER A CA 1
ATOM 1292 C C . SER A 1 172 ? 17.266 -6.091 10.978 1.00 40.62 172 SER A C 1
ATOM 1294 O O . SER A 1 172 ? 16.300 -6.723 10.544 1.00 40.62 172 SER A O 1
ATOM 1296 N N . LEU A 1 173 ? 18.239 -5.608 10.195 1.00 32.59 173 LEU A N 1
ATOM 1297 C CA . LEU A 1 173 ? 18.412 -5.884 8.764 1.00 32.59 173 LEU A CA 1
ATOM 1298 C C . LEU A 1 173 ? 19.654 -6.746 8.515 1.00 32.59 173 LEU A C 1
ATOM 1300 O O . LEU A 1 173 ? 20.741 -6.367 9.002 1.00 32.59 173 LEU A O 1
#

Foldseek 3Di:
DLLVVLVPDDPLDAAEAEDCDPDPVVQVVNVVSVHHYDHDDPVCPRVVVVVVVSPPVPCPPPDPDDPPDDDDDDQDDDPDPPCSLVCLLVVLCCCCPVVVAQGEREAAAPPRHDNCVVLVPPPDDQPPPPPPPDVVNDDPVNVVVQWDDRDGSYIYHYHHDDPVCPPPCVVVD

Radius of gyration: 17.91 Å; chains: 1; bounding box: 36×48×49 Å

Secondary structure (DSSP, 8-state):
-HHHHHHHS-TTS--EEEES---HHHHHHHHHTT-EEEE--TT-HHHHHHHHHTTTTT--TTS-----PPPP------TTT--HHHHHHHHHHIIIIIS---EEEEES-TTT--HHHHTT--S-------TT--GGG--HHHHHHTEEEEETTEEEEE----GGGTTTTGGG-